Protein AF-A0A954MW13-F1 (afdb_monomer_lite)

Foldseek 3Di:
DPDDDDQAKAWPVVRAGQCDQDPLGGGGPVVRVCCVPPNADADKDKDKDPAAPDADPVRAGWIWIWIDGPVDITIITHDHPPAADPSDPVTGDPPPVPDDDDDPPPPPPPPPPPPPPPDPCPPPDDPPPPDDPDPPPPDPPDDDDD

Sequence (146 aa):
MEHFFPEYTQCLTHQLPEDQCSPAGMVCPLCKQRIYISPPEGRSFSCWESQPGAYTLNGDPCFVYTIVWEDFRIRSLHPAGVLIDPRSVNGAVIVDIDGLSAIEYPESIDTPPERMGEMPDEGFSLPEDFTPPDDDEFGLWREDAE

Structure (mmCIF, N/CA/C/O backbone):
data_AF-A0A954MW13-F1
#
_entry.id   AF-A0A954MW13-F1
#
loop_
_atom_site.group_PDB
_atom_site.id
_atom_site.type_symbol
_atom_site.label_atom_id
_atom_site.label_alt_id
_atom_site.label_comp_id
_atom_site.label_asym_id
_atom_site.label_entity_id
_atom_site.label_seq_id
_atom_site.pdbx_PDB_ins_code
_atom_site.Cartn_x
_atom_site.Cartn_y
_atom_site.Cartn_z
_atom_site.occupancy
_atom_site.B_iso_or_equiv
_atom_site.auth_seq_id
_atom_site.auth_comp_id
_atom_site.auth_asym_id
_atom_site.auth_atom_id
_atom_site.pdbx_PDB_model_num
ATOM 1 N N . MET A 1 1 ? 8.243 -20.989 -19.339 1.00 37.00 1 MET A N 1
ATOM 2 C CA . MET A 1 1 ? 7.283 -20.595 -18.291 1.00 37.00 1 MET A CA 1
ATOM 3 C C . MET A 1 1 ? 7.278 -19.085 -18.279 1.00 37.00 1 MET A C 1
ATOM 5 O O . MET A 1 1 ? 8.273 -18.496 -17.886 1.00 37.00 1 MET A O 1
ATOM 9 N N . GLU A 1 2 ? 6.233 -18.477 -18.826 1.00 40.47 2 GLU A N 1
ATOM 10 C CA . GLU A 1 2 ? 6.017 -17.034 -18.721 1.00 40.47 2 GLU A CA 1
ATOM 11 C C . GLU A 1 2 ? 5.507 -16.775 -17.3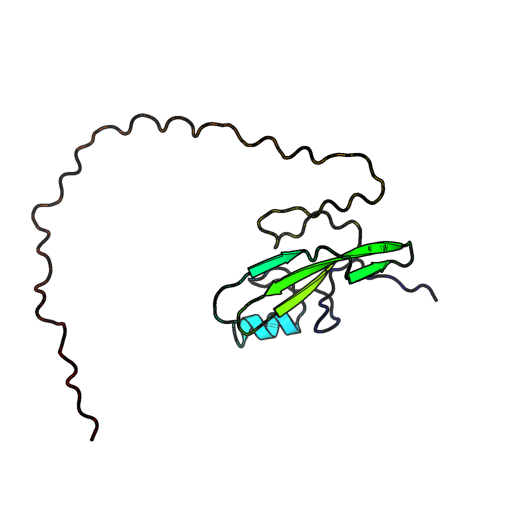02 1.00 40.47 2 GLU A C 1
ATOM 13 O O . GLU A 1 2 ? 4.402 -17.186 -16.951 1.00 40.47 2 GLU A O 1
ATOM 18 N N . HIS A 1 3 ? 6.345 -16.196 -16.442 1.00 45.50 3 HIS A N 1
ATOM 19 C CA . HIS A 1 3 ? 5.894 -15.744 -15.131 1.00 45.50 3 HIS A CA 1
ATOM 20 C C . HIS A 1 3 ? 5.308 -14.345 -15.313 1.00 45.50 3 HIS A C 1
ATOM 22 O O . HIS A 1 3 ? 6.038 -13.360 -15.388 1.00 45.50 3 HIS A O 1
ATOM 28 N N . PHE A 1 4 ? 3.985 -14.283 -15.447 1.00 50.91 4 PHE A N 1
ATOM 29 C CA . PHE A 1 4 ? 3.240 -13.029 -15.442 1.00 50.91 4 PHE A CA 1
ATOM 30 C C . PHE A 1 4 ? 3.420 -12.360 -14.078 1.00 50.91 4 PHE A C 1
ATOM 32 O O . PHE A 1 4 ? 3.026 -12.921 -13.052 1.00 50.91 4 PHE A O 1
ATOM 39 N N . PHE A 1 5 ? 4.034 -11.178 -14.058 1.00 55.06 5 PHE A N 1
ATOM 40 C CA . PHE A 1 5 ? 3.934 -10.310 -12.891 1.00 55.06 5 PHE A CA 1
ATOM 41 C C . PHE A 1 5 ? 2.500 -9.780 -12.798 1.00 55.06 5 PHE A C 1
ATOM 43 O O . PHE A 1 5 ? 1.885 -9.519 -13.834 1.00 55.06 5 PHE A O 1
ATOM 50 N N . PRO A 1 6 ? 1.943 -9.657 -11.586 1.00 57.56 6 PRO A N 1
ATOM 51 C CA . PRO A 1 6 ? 0.578 -9.192 -11.427 1.00 57.56 6 PRO A CA 1
ATOM 52 C C . PRO A 1 6 ? 0.459 -7.732 -11.883 1.00 57.56 6 PRO A C 1
ATOM 54 O O . PRO A 1 6 ? 1.168 -6.865 -11.386 1.00 57.56 6 PRO A O 1
ATOM 57 N N . GLU A 1 7 ? -0.474 -7.458 -12.799 1.00 71.06 7 GLU A N 1
ATOM 58 C CA . GLU A 1 7 ? -0.893 -6.095 -13.191 1.00 71.06 7 GLU A CA 1
ATOM 59 C C . GLU A 1 7 ? -1.695 -5.386 -12.083 1.00 71.06 7 GLU A C 1
ATOM 61 O O . GLU A 1 7 ? -2.107 -4.238 -12.221 1.00 71.06 7 GLU A O 1
ATOM 66 N N . TYR A 1 8 ? -1.944 -6.085 -10.978 1.00 78.44 8 TYR A N 1
ATOM 67 C CA . TYR A 1 8 ? -2.711 -5.617 -9.839 1.00 78.44 8 TYR A CA 1
ATOM 68 C C . TYR A 1 8 ? -1.812 -5.457 -8.612 1.00 78.44 8 TYR A C 1
ATOM 70 O O . TYR A 1 8 ? -0.852 -6.203 -8.410 1.00 78.44 8 TYR A O 1
ATOM 78 N N . THR A 1 9 ? -2.165 -4.512 -7.745 1.00 89.75 9 THR A N 1
ATOM 79 C CA . THR A 1 9 ? -1.517 -4.346 -6.443 1.00 89.75 9 THR A CA 1
ATOM 80 C C . THR A 1 9 ? -1.720 -5.603 -5.593 1.00 89.75 9 THR A C 1
ATOM 82 O O . THR A 1 9 ? -2.831 -6.129 -5.498 1.00 89.75 9 THR A O 1
ATOM 85 N N . GLN A 1 10 ? -0.655 -6.099 -4.964 1.00 92.50 10 GLN A N 1
ATOM 86 C CA . GLN A 1 10 ? -0.683 -7.340 -4.190 1.00 92.50 10 GLN A CA 1
ATOM 87 C C . GLN A 1 10 ? -0.429 -7.079 -2.706 1.00 92.50 10 GLN A C 1
ATOM 89 O O . GLN A 1 10 ? 0.529 -6.409 -2.330 1.00 92.50 10 GLN A O 1
ATOM 94 N N . CYS A 1 11 ? -1.243 -7.668 -1.834 1.00 95.00 11 CYS A N 1
ATOM 95 C CA . CYS A 1 11 ? -1.003 -7.610 -0.399 1.00 95.00 11 CYS A CA 1
ATOM 96 C C . CYS A 1 11 ? 0.166 -8.530 -0.036 1.00 95.00 11 CYS A C 1
ATOM 98 O O . CYS A 1 11 ? 0.063 -9.745 -0.185 1.00 95.00 11 CYS A O 1
ATOM 100 N N . LEU A 1 12 ? 1.254 -7.987 0.505 1.00 94.31 12 LEU A N 1
ATOM 101 C CA . LEU A 1 12 ? 2.442 -8.765 0.873 1.00 94.31 12 LEU A CA 1
ATOM 102 C C . LEU A 1 12 ? 2.231 -9.659 2.102 1.00 94.31 12 LEU A C 1
ATOM 104 O O . LEU A 1 12 ? 2.920 -10.665 2.252 1.00 94.31 12 LEU A O 1
ATOM 108 N N . THR A 1 13 ? 1.280 -9.318 2.974 1.00 95.12 13 THR A N 1
ATOM 109 C CA . THR A 1 13 ? 0.969 -10.129 4.161 1.00 95.12 13 THR A CA 1
ATOM 110 C C . THR A 1 13 ? 0.238 -11.414 3.781 1.00 95.12 13 THR A C 1
ATOM 112 O O . THR A 1 13 ? 0.576 -12.488 4.267 1.00 95.12 13 THR A O 1
ATOM 115 N N . HIS A 1 14 ? -0.758 -11.311 2.898 1.00 94.88 14 HIS A N 1
ATOM 116 C CA . HIS A 1 14 ? -1.639 -12.428 2.542 1.00 94.88 14 HIS A CA 1
ATOM 117 C C . HIS A 1 14 ? -1.350 -13.027 1.163 1.00 94.88 14 HIS A C 1
ATOM 119 O O . HIS A 1 14 ? -1.904 -14.069 0.831 1.00 94.88 14 HIS A O 1
ATOM 125 N N . GLN A 1 15 ? -0.505 -12.376 0.360 1.00 93.62 15 GLN A N 1
ATOM 126 C CA . GLN A 1 15 ? -0.169 -12.752 -1.017 1.00 93.62 15 GLN A CA 1
ATOM 127 C C . GLN A 1 15 ? -1.385 -12.795 -1.961 1.00 93.62 15 GLN A C 1
ATOM 129 O O . GLN A 1 15 ? -1.393 -13.527 -2.948 1.00 93.62 15 GLN A O 1
ATOM 134 N N . LEU A 1 16 ? -2.401 -11.973 -1.683 1.00 94.44 16 LEU A N 1
ATOM 135 C CA . LEU A 1 16 ? -3.658 -11.887 -2.436 1.00 94.44 16 LEU A CA 1
ATOM 136 C C . LEU A 1 16 ? -3.786 -10.546 -3.182 1.00 94.44 16 LEU A C 1
ATOM 138 O O . LEU A 1 16 ? -3.219 -9.553 -2.715 1.00 94.44 16 LEU A O 1
ATOM 142 N N . PRO A 1 17 ? -4.541 -10.494 -4.299 1.00 92.94 17 PRO A N 1
ATOM 143 C CA . PRO A 1 17 ? -4.841 -9.245 -5.002 1.00 92.94 17 PRO A CA 1
ATOM 144 C C . PRO A 1 17 ? -5.557 -8.241 -4.093 1.00 92.94 17 PRO A C 1
ATOM 146 O O . PRO A 1 17 ? -6.415 -8.617 -3.292 1.00 92.94 17 PRO A O 1
ATOM 149 N N . GLU A 1 18 ? -5.213 -6.961 -4.226 1.00 93.62 18 GLU A N 1
ATOM 150 C CA . GLU A 1 18 ? -5.904 -5.844 -3.581 1.00 93.62 18 GLU A CA 1
ATOM 151 C C . GLU A 1 18 ? -7.005 -5.282 -4.485 1.00 93.62 18 GLU A C 1
ATOM 153 O O . GLU A 1 18 ? -6.92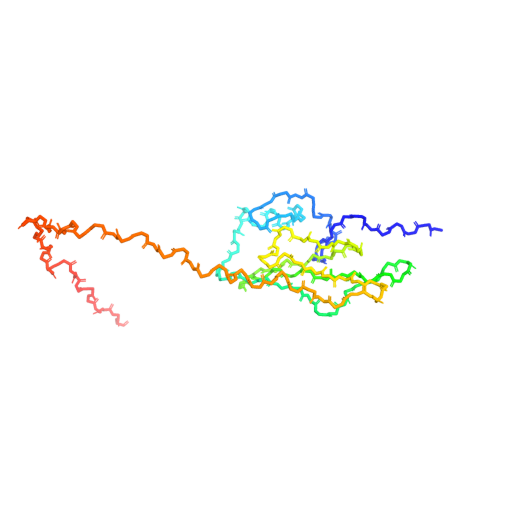2 -4.168 -4.990 1.00 93.62 18 GLU A O 1
ATOM 158 N N . ASP A 1 19 ? -8.048 -6.076 -4.704 1.00 91.94 19 ASP A N 1
ATOM 159 C CA . ASP A 1 19 ? -9.179 -5.744 -5.577 1.00 91.94 19 ASP A CA 1
ATOM 160 C C . ASP A 1 19 ? -10.457 -5.366 -4.804 1.00 91.94 19 ASP A C 1
ATOM 162 O O . ASP A 1 19 ? -11.483 -5.033 -5.401 1.00 91.94 19 ASP A O 1
ATOM 166 N N . GLN A 1 20 ? -10.415 -5.385 -3.468 1.00 93.19 20 GLN A N 1
ATOM 167 C CA . GLN A 1 20 ? -11.576 -5.103 -2.633 1.00 93.19 20 GLN A CA 1
ATOM 168 C C . GLN A 1 20 ? -11.556 -3.671 -2.106 1.00 93.19 20 GLN A C 1
ATOM 170 O O . GLN A 1 20 ? -10.659 -3.281 -1.363 1.00 93.19 20 GLN A O 1
ATOM 175 N N . CYS A 1 21 ? -12.615 -2.916 -2.393 1.00 91.81 21 CYS A N 1
ATOM 176 C CA . CYS A 1 21 ? -12.812 -1.593 -1.806 1.00 91.81 21 CYS A CA 1
ATOM 177 C C . CYS A 1 21 ? -13.112 -1.689 -0.296 1.00 91.81 21 CYS A C 1
ATOM 179 O O . CYS A 1 21 ? -13.924 -2.525 0.137 1.00 91.81 21 CYS A O 1
ATOM 181 N N . SER A 1 22 ? -12.450 -0.836 0.490 1.00 91.06 22 SER A N 1
ATOM 182 C CA . SER A 1 22 ? -12.581 -0.683 1.943 1.00 91.06 22 SER A CA 1
ATOM 183 C C . SER A 1 22 ? -12.378 0.788 2.362 1.00 91.06 22 SER A C 1
ATOM 185 O O . SER A 1 22 ? -11.911 1.587 1.548 1.00 91.06 22 SER A O 1
ATOM 187 N N . PRO A 1 23 ? -12.651 1.165 3.629 1.00 87.88 23 PRO A N 1
ATOM 188 C CA . PRO A 1 23 ? -12.360 2.512 4.136 1.00 87.88 23 PRO A CA 1
ATOM 189 C C . PRO A 1 23 ? -10.874 2.901 4.077 1.00 87.88 23 PRO A C 1
ATOM 191 O O . PRO A 1 23 ? -10.556 4.081 4.021 1.00 87.88 23 PRO A O 1
ATOM 194 N N . ALA A 1 24 ? -9.967 1.918 4.054 1.00 86.94 24 ALA A N 1
ATOM 195 C CA . ALA A 1 24 ? -8.528 2.126 3.878 1.00 86.94 24 ALA A CA 1
ATOM 196 C C . ALA A 1 24 ? -8.095 2.128 2.393 1.00 86.94 24 ALA A C 1
ATOM 198 O O . ALA A 1 24 ? -6.905 2.057 2.091 1.00 86.94 24 ALA A O 1
ATOM 199 N N . GLY A 1 25 ? -9.053 2.163 1.460 1.00 88.88 25 GLY A N 1
ATOM 200 C CA . GLY A 1 25 ? -8.845 2.033 0.019 1.00 88.88 25 GLY A CA 1
ATOM 201 C C . GLY A 1 25 ? -8.921 0.588 -0.476 1.00 88.88 25 GLY A C 1
ATOM 202 O O . GLY A 1 25 ? -9.585 -0.259 0.129 1.00 88.88 25 GLY A O 1
ATOM 203 N N . MET A 1 26 ? -8.262 0.313 -1.602 1.00 90.94 26 MET A N 1
ATOM 204 C CA . MET A 1 26 ? -8.200 -1.027 -2.193 1.00 90.94 26 MET A CA 1
ATOM 205 C C . MET A 1 26 ? -7.311 -1.931 -1.341 1.00 90.94 26 MET A C 1
ATOM 207 O O . MET A 1 26 ? -6.192 -1.556 -1.010 1.00 90.94 26 MET A O 1
ATOM 211 N N . VAL A 1 27 ? -7.813 -3.093 -0.932 1.00 94.62 27 VAL A N 1
ATOM 212 C CA . VAL A 1 27 ? -7.102 -4.051 -0.072 1.00 94.62 27 VAL A CA 1
ATOM 213 C C . VAL A 1 27 ? -7.475 -5.480 -0.460 1.00 94.62 27 VAL A C 1
ATOM 215 O O . VAL A 1 27 ? -8.444 -5.713 -1.180 1.00 94.62 27 VAL A O 1
ATOM 218 N N . CYS A 1 28 ? -6.723 -6.467 0.026 1.00 96.12 28 CYS A N 1
ATOM 219 C CA . CYS A 1 28 ? -7.087 -7.868 -0.180 1.00 96.12 28 CYS A CA 1
ATOM 220 C C . CYS A 1 28 ? -8.303 -8.276 0.681 1.00 96.12 28 CYS A C 1
ATOM 222 O O . CYS A 1 28 ? -8.562 -7.645 1.715 1.00 96.12 28 CYS A O 1
ATOM 224 N N . PRO A 1 29 ? -9.040 -9.348 0.326 1.00 96.69 29 PRO A N 1
ATOM 225 C CA . PRO A 1 29 ? -10.249 -9.754 1.048 1.00 96.69 29 PRO A CA 1
ATOM 226 C C . PRO A 1 29 ? -10.014 -10.054 2.535 1.00 96.69 29 PRO A C 1
ATOM 228 O O . PRO A 1 29 ? -10.877 -9.745 3.353 1.00 96.69 29 PRO A O 1
ATOM 231 N N . LEU A 1 30 ? -8.841 -10.578 2.909 1.00 96.75 30 LEU A N 1
ATOM 232 C CA . LEU A 1 30 ? -8.503 -10.851 4.312 1.00 96.75 30 LEU A CA 1
ATOM 233 C C . LEU A 1 30 ? -8.237 -9.565 5.107 1.00 96.75 30 LEU A C 1
ATOM 235 O O . LEU A 1 30 ? -8.733 -9.415 6.223 1.00 96.75 30 LEU A O 1
ATOM 239 N N . CYS A 1 31 ? -7.527 -8.596 4.518 1.00 95.69 31 CYS A N 1
ATOM 240 C CA . CYS A 1 31 ? -7.348 -7.278 5.133 1.00 95.69 31 CYS A CA 1
ATOM 241 C C . CYS A 1 31 ? -8.686 -6.550 5.279 1.00 95.69 31 CYS A C 1
ATOM 243 O O . CYS A 1 31 ? -8.963 -6.001 6.342 1.00 95.69 31 CYS A O 1
ATOM 245 N N . LYS A 1 32 ? -9.543 -6.594 4.249 1.00 95.88 32 LYS A N 1
ATOM 246 C CA . LYS A 1 32 ? -10.903 -6.048 4.321 1.00 95.88 32 LYS A CA 1
ATOM 247 C C . LYS A 1 32 ? -11.682 -6.693 5.457 1.00 95.88 32 LYS A C 1
ATOM 249 O O . LYS A 1 32 ? -12.239 -5.989 6.289 1.00 95.88 32 LYS A O 1
ATOM 254 N N . GLN A 1 33 ? -11.697 -8.022 5.521 1.00 96.38 33 GLN A N 1
ATOM 255 C CA . GLN A 1 33 ? -12.393 -8.740 6.578 1.00 96.38 33 GLN A CA 1
ATOM 256 C C . GLN A 1 33 ? -11.919 -8.296 7.967 1.00 96.38 33 GLN A C 1
ATOM 258 O O . GLN A 1 33 ? -12.762 -8.014 8.815 1.00 96.38 33 GLN A O 1
ATOM 263 N N . ARG A 1 34 ? -10.600 -8.166 8.186 1.00 94.50 34 ARG A N 1
ATOM 264 C CA . ARG A 1 34 ? -10.056 -7.633 9.445 1.00 94.50 34 ARG A CA 1
ATOM 265 C C . ARG A 1 34 ? -10.609 -6.240 9.721 1.00 94.50 34 ARG A C 1
ATOM 267 O O . ARG A 1 34 ? -11.258 -6.088 10.742 1.00 94.50 34 ARG A O 1
ATOM 274 N N . ILE A 1 35 ? -10.458 -5.290 8.795 1.00 93.94 35 ILE A N 1
ATOM 275 C CA . ILE A 1 35 ? -10.924 -3.899 8.952 1.00 93.94 35 ILE A CA 1
ATOM 276 C C . ILE A 1 35 ? -12.405 -3.815 9.360 1.00 93.94 35 ILE A C 1
ATOM 278 O O . ILE A 1 35 ? -12.765 -2.950 10.150 1.00 93.94 35 ILE A O 1
ATOM 282 N N . TYR A 1 36 ? -13.266 -4.694 8.840 1.00 94.25 36 TYR A N 1
ATOM 283 C CA . TYR A 1 36 ? -14.701 -4.663 9.142 1.00 94.25 36 TYR A CA 1
ATOM 284 C C . TYR A 1 36 ? -15.094 -5.416 10.420 1.00 94.25 36 TYR A C 1
ATOM 286 O O . TYR A 1 36 ? -16.006 -4.980 11.115 1.00 94.25 36 TYR A O 1
ATOM 294 N N . ILE A 1 37 ? -14.463 -6.556 10.715 1.00 95.75 37 ILE A N 1
ATOM 295 C CA . ILE A 1 37 ? -14.832 -7.392 11.874 1.00 95.75 37 ILE A CA 1
ATOM 296 C C . ILE A 1 37 ? -14.178 -6.879 13.157 1.00 95.75 37 ILE A C 1
ATOM 298 O O . ILE A 1 37 ? -14.778 -6.913 14.227 1.00 95.75 37 ILE A O 1
ATOM 302 N N . SER A 1 38 ? -12.938 -6.425 13.051 1.00 93.75 38 SER A N 1
ATOM 303 C CA . SER A 1 38 ? -12.156 -5.878 14.148 1.00 93.75 38 SER A CA 1
ATOM 304 C C . SER A 1 38 ? -11.406 -4.689 13.559 1.00 93.75 38 SER A C 1
ATOM 306 O O . SER A 1 38 ? -10.342 -4.869 12.973 1.00 93.75 38 SER A O 1
ATOM 308 N N . PRO A 1 39 ? -11.989 -3.483 13.588 1.00 91.56 39 PRO A N 1
ATOM 309 C CA . PRO A 1 39 ? -11.318 -2.301 13.070 1.00 91.56 39 PRO A CA 1
ATOM 310 C C . PRO A 1 39 ? -9.986 -2.085 13.799 1.00 91.56 39 PRO A C 1
ATOM 312 O O . PRO A 1 39 ? -9.922 -2.327 15.004 1.00 91.56 39 PRO A O 1
ATOM 315 N N . PRO A 1 40 ? -8.916 -1.694 13.091 1.00 92.06 40 PRO A N 1
ATOM 316 C CA . PRO A 1 40 ? -7.647 -1.383 13.731 1.00 92.06 40 PRO A CA 1
ATOM 317 C C . PRO A 1 40 ? -7.780 -0.155 14.639 1.00 92.06 40 PRO A C 1
ATOM 319 O O . PRO A 1 40 ? -8.539 0.770 14.338 1.00 92.06 40 PRO A O 1
ATOM 322 N N . GLU A 1 41 ? -7.040 -0.159 15.742 1.00 92.44 41 GLU A N 1
ATOM 323 C CA . GLU A 1 41 ? -7.102 0.878 16.772 1.00 92.44 41 GLU A CA 1
ATOM 324 C C . GLU A 1 41 ? -5.933 1.868 16.651 1.00 92.44 41 GLU A C 1
ATOM 326 O O . GLU A 1 41 ? -4.892 1.599 16.042 1.00 92.44 41 GLU A O 1
ATOM 331 N N . GLY A 1 42 ? -6.114 3.051 17.239 1.00 90.94 42 GLY A N 1
ATOM 332 C CA . GLY A 1 42 ? -5.073 4.072 17.313 1.00 90.94 42 GLY A CA 1
ATOM 333 C C . GLY A 1 42 ? -4.896 4.896 16.036 1.00 90.94 42 GLY A C 1
ATOM 334 O O . GLY A 1 42 ? -5.760 4.961 15.156 1.00 90.94 42 GLY A O 1
ATOM 335 N N . ARG A 1 43 ? -3.767 5.608 15.960 1.00 90.75 43 ARG A N 1
ATOM 336 C CA . ARG A 1 43 ? -3.466 6.492 14.825 1.00 90.75 43 ARG A CA 1
ATOM 337 C C . ARG A 1 43 ? -2.962 5.692 13.629 1.00 90.75 43 ARG A C 1
ATOM 339 O O . ARG A 1 43 ? -2.057 4.874 13.754 1.00 90.75 43 ARG A O 1
ATOM 346 N N . SER A 1 44 ? -3.495 6.003 12.451 1.00 90.31 44 SER A N 1
ATOM 347 C CA . SER A 1 44 ? -3.000 5.461 11.188 1.00 90.31 44 SER A CA 1
ATOM 348 C C . SER A 1 44 ? -1.874 6.322 10.616 1.00 90.31 44 SER A C 1
ATOM 350 O O . SER A 1 44 ? -2.004 7.545 10.535 1.00 90.31 44 SER A O 1
ATOM 352 N N . PHE A 1 45 ? -0.819 5.684 10.127 1.00 90.88 45 PHE A N 1
ATOM 353 C CA . PHE A 1 45 ? 0.250 6.294 9.344 1.00 90.88 45 PHE A CA 1
ATOM 354 C C . PHE A 1 45 ? 0.392 5.561 8.010 1.00 90.88 45 PHE A C 1
ATOM 356 O O . PHE A 1 45 ? 0.216 4.347 7.947 1.00 90.88 45 PHE A O 1
ATOM 363 N N . SER A 1 46 ? 0.729 6.279 6.938 1.00 90.31 46 SER A N 1
ATOM 364 C CA . SER A 1 46 ? 1.005 5.651 5.648 1.00 90.31 46 SER A CA 1
ATOM 365 C C . SER A 1 46 ? 2.246 6.231 4.985 1.00 90.31 46 SER A C 1
ATOM 367 O O . SER A 1 46 ? 2.521 7.425 5.097 1.00 90.31 46 SER A O 1
ATOM 369 N N . CYS A 1 47 ? 3.009 5.378 4.308 1.00 90.25 47 CYS A N 1
ATOM 370 C CA . CYS A 1 47 ? 4.215 5.777 3.598 1.00 90.25 47 CYS A CA 1
ATOM 371 C C . CYS A 1 47 ? 4.540 4.837 2.439 1.00 90.25 47 CYS A C 1
ATOM 373 O O . CYS A 1 47 ? 4.145 3.670 2.416 1.00 90.25 47 CYS A O 1
ATOM 375 N N . TRP A 1 48 ? 5.317 5.355 1.495 1.00 89.12 48 TRP A N 1
ATOM 376 C CA . TRP A 1 48 ? 6.011 4.550 0.500 1.00 89.12 48 TRP A CA 1
ATOM 377 C C . TRP A 1 48 ? 7.384 4.151 1.030 1.00 89.12 48 TRP A C 1
ATOM 379 O O . TRP A 1 48 ? 8.100 4.977 1.601 1.00 89.12 48 TRP A O 1
ATOM 389 N N . GLU A 1 49 ? 7.750 2.883 0.865 1.00 88.81 49 GLU A N 1
ATOM 390 C CA . GLU A 1 49 ? 9.100 2.419 1.169 1.00 88.81 49 GLU A CA 1
ATOM 391 C C . GLU A 1 49 ? 10.078 3.001 0.135 1.00 88.81 49 GLU A C 1
ATOM 393 O O . GLU A 1 49 ? 9.801 3.024 -1.063 1.00 88.81 49 GLU A O 1
ATOM 398 N N . SER A 1 50 ? 11.228 3.499 0.600 1.00 81.12 50 SER A N 1
ATOM 399 C CA . SER A 1 50 ? 12.223 4.170 -0.252 1.00 81.12 50 SER A CA 1
ATOM 400 C C . SER A 1 50 ? 12.992 3.217 -1.168 1.00 81.12 50 SER A C 1
ATOM 402 O O . SER A 1 50 ? 13.644 3.662 -2.110 1.00 81.12 50 SER A O 1
ATOM 404 N N . GLN A 1 51 ? 12.942 1.917 -0.879 1.00 86.12 51 GLN A N 1
ATOM 405 C CA . GLN A 1 51 ? 13.570 0.871 -1.675 1.00 86.12 51 GLN A CA 1
ATOM 406 C C . GLN A 1 51 ? 12.496 0.006 -2.341 1.00 86.12 51 GLN A C 1
ATOM 408 O O . GLN A 1 51 ? 11.448 -0.242 -1.735 1.00 86.12 51 GLN A O 1
ATOM 413 N N . PRO A 1 52 ? 12.751 -0.485 -3.564 1.00 87.00 52 PRO A N 1
ATOM 414 C CA . PRO A 1 52 ? 11.850 -1.420 -4.213 1.00 87.00 52 PRO A CA 1
ATOM 415 C C . PRO A 1 52 ? 11.788 -2.725 -3.415 1.00 87.00 52 PRO A C 1
ATOM 417 O O . PRO A 1 52 ? 12.810 -3.268 -2.993 1.00 87.00 52 PRO A O 1
ATOM 420 N N . GLY A 1 53 ? 10.574 -3.233 -3.211 1.00 85.88 53 GLY A N 1
ATOM 421 C CA . GLY A 1 53 ? 10.356 -4.507 -2.523 1.00 85.88 53 GLY A CA 1
ATOM 422 C C . GLY A 1 53 ? 10.525 -5.715 -3.440 1.00 85.88 53 GLY A C 1
ATOM 423 O O . GLY A 1 53 ? 10.761 -6.822 -2.960 1.00 85.88 53 GLY A O 1
ATOM 424 N N . ALA A 1 54 ? 10.392 -5.508 -4.751 1.00 89.25 54 ALA A N 1
ATOM 425 C CA . ALA A 1 54 ? 10.580 -6.516 -5.785 1.00 89.25 54 ALA A CA 1
ATOM 426 C C . ALA A 1 54 ? 10.930 -5.848 -7.123 1.00 89.25 54 ALA A C 1
ATOM 428 O O . ALA A 1 54 ? 10.870 -4.626 -7.249 1.00 89.25 54 ALA A O 1
ATOM 429 N N . TYR A 1 55 ? 11.260 -6.663 -8.121 1.00 87.00 55 TYR A N 1
ATOM 430 C CA . TYR A 1 55 ? 11.458 -6.234 -9.503 1.00 87.00 55 TYR A CA 1
ATOM 431 C C . TYR A 1 55 ? 10.663 -7.145 -10.434 1.00 87.00 55 TYR A C 1
ATOM 433 O O . TYR A 1 55 ? 10.549 -8.340 -10.154 1.00 87.00 55 TYR A O 1
ATOM 441 N N . THR A 1 56 ? 10.133 -6.599 -11.528 1.00 83.75 56 THR A N 1
ATOM 442 C CA . THR A 1 56 ? 9.516 -7.380 -12.607 1.00 83.75 56 THR A CA 1
ATOM 443 C C . THR A 1 56 ? 10.571 -8.230 -13.327 1.00 83.75 56 THR A C 1
ATOM 445 O O . THR A 1 56 ? 11.776 -8.024 -13.170 1.00 83.75 56 THR A O 1
ATOM 448 N N . LEU A 1 57 ? 10.146 -9.177 -14.175 1.00 83.31 57 LEU A N 1
ATOM 449 C CA . LEU A 1 57 ? 11.080 -9.934 -15.028 1.00 83.31 57 LEU A CA 1
ATOM 450 C C . LEU A 1 57 ? 11.877 -9.041 -15.986 1.00 83.31 57 LEU A C 1
ATOM 452 O O . LEU A 1 57 ? 12.991 -9.397 -16.363 1.00 83.31 57 LEU A O 1
ATOM 456 N N . ASN A 1 58 ? 11.305 -7.901 -16.372 1.00 83.69 58 ASN A N 1
ATOM 457 C CA . ASN A 1 58 ? 11.954 -6.926 -17.242 1.00 83.69 58 ASN A CA 1
ATOM 458 C C . ASN A 1 58 ? 12.960 -6.049 -16.476 1.00 83.69 58 ASN A C 1
ATOM 460 O O . ASN A 1 58 ? 13.686 -5.278 -17.094 1.00 83.69 58 ASN A O 1
ATOM 464 N N . GLY A 1 59 ? 13.045 -6.201 -15.148 1.00 83.56 59 GLY A N 1
ATOM 465 C CA . GLY A 1 59 ? 13.928 -5.422 -14.285 1.00 83.56 59 GLY A CA 1
ATOM 466 C C . GLY A 1 59 ? 13.302 -4.135 -13.755 1.00 83.56 59 GLY A C 1
ATOM 467 O O . GLY A 1 59 ? 14.004 -3.343 -13.129 1.00 83.56 59 GLY A O 1
ATOM 468 N N . ASP A 1 60 ? 12.000 -3.928 -13.953 1.00 85.38 60 ASP A N 1
ATOM 469 C CA . ASP A 1 60 ? 11.326 -2.719 -13.489 1.00 85.38 60 ASP A CA 1
ATOM 470 C C . ASP A 1 60 ? 11.078 -2.787 -11.975 1.00 85.38 60 ASP A C 1
ATOM 472 O O . ASP A 1 60 ? 10.636 -3.825 -11.471 1.00 85.38 60 ASP A O 1
ATOM 476 N N . PRO A 1 61 ? 11.337 -1.713 -11.216 1.00 86.44 61 PRO A N 1
ATOM 477 C CA . PRO A 1 61 ? 11.157 -1.707 -9.769 1.00 86.44 61 PRO A CA 1
ATOM 478 C C . PRO A 1 61 ? 9.675 -1.691 -9.357 1.00 86.44 61 PRO A C 1
ATOM 480 O O . PRO A 1 61 ? 8.887 -0.868 -9.822 1.00 86.44 61 PRO A O 1
ATOM 483 N N . CYS A 1 62 ? 9.318 -2.554 -8.405 1.00 88.88 62 CYS A N 1
ATOM 484 C CA . CYS A 1 62 ? 8.010 -2.592 -7.750 1.00 88.88 62 CYS A CA 1
ATOM 485 C C . CYS A 1 62 ? 8.123 -2.029 -6.327 1.00 88.88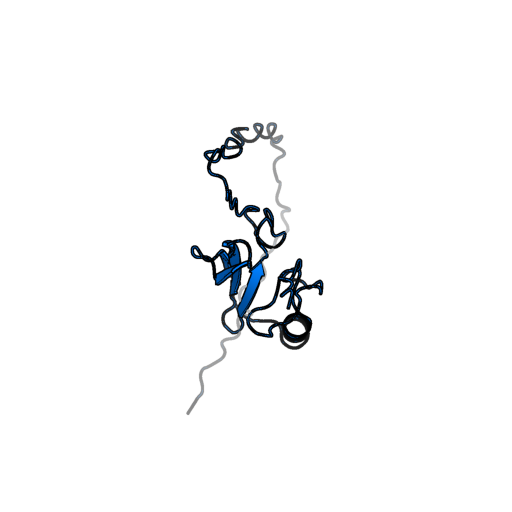 62 CYS A C 1
ATOM 487 O O . CYS A 1 62 ? 8.893 -2.534 -5.499 1.00 88.88 62 CYS A O 1
ATOM 489 N N . PHE A 1 63 ? 7.337 -0.999 -6.021 1.00 89.81 63 PHE A N 1
ATOM 490 C CA . PHE A 1 63 ? 7.408 -0.290 -4.742 1.00 89.81 63 PHE A CA 1
ATOM 491 C C . PHE A 1 63 ? 6.387 -0.809 -3.742 1.00 89.81 63 PHE A C 1
ATOM 493 O O . PHE A 1 63 ? 5.321 -1.306 -4.102 1.00 89.81 63 PHE A O 1
ATOM 500 N N . VAL A 1 64 ? 6.725 -0.681 -2.460 1.00 91.94 64 VAL A N 1
ATOM 501 C CA . VAL A 1 64 ? 5.845 -1.094 -1.369 1.00 91.94 64 VAL A CA 1
ATOM 502 C C . VAL A 1 64 ? 5.215 0.136 -0.744 1.00 91.94 64 VAL A C 1
ATOM 504 O O . VAL A 1 64 ? 5.909 1.003 -0.218 1.00 91.94 64 VAL A O 1
ATOM 507 N N . TYR A 1 65 ? 3.891 0.183 -0.758 1.00 91.38 65 TYR A N 1
ATOM 508 C CA . TYR A 1 65 ? 3.118 1.121 0.037 1.00 91.38 65 TYR A CA 1
ATOM 509 C C . TYR A 1 65 ? 2.716 0.448 1.347 1.00 91.38 65 TYR A C 1
ATOM 511 O O . TYR A 1 65 ? 2.245 -0.689 1.356 1.00 91.38 65 TYR A O 1
ATOM 519 N N . THR A 1 66 ? 2.932 1.122 2.471 1.00 92.75 66 THR A N 1
ATOM 520 C CA . THR A 1 66 ? 2.591 0.600 3.791 1.00 92.75 66 THR A CA 1
ATOM 521 C C . THR A 1 66 ? 1.586 1.519 4.474 1.00 92.75 66 THR A C 1
ATOM 523 O O . THR A 1 66 ? 1.820 2.720 4.580 1.00 92.75 66 THR A O 1
ATOM 526 N N . ILE A 1 67 ? 0.522 0.930 5.024 1.00 92.88 67 ILE A N 1
ATOM 527 C CA . ILE A 1 67 ? -0.364 1.566 6.004 1.00 92.88 67 ILE A CA 1
ATOM 528 C C . ILE A 1 67 ? -0.180 0.846 7.345 1.00 92.88 67 ILE A C 1
ATOM 530 O O . ILE A 1 67 ? -0.264 -0.382 7.415 1.00 92.88 67 ILE A O 1
ATOM 534 N N . VAL A 1 68 ? 0.106 1.603 8.400 1.00 94.38 68 VAL A N 1
ATOM 535 C CA . VAL A 1 68 ? 0.378 1.113 9.755 1.00 94.38 68 VAL A CA 1
ATOM 536 C C . VAL A 1 68 ? -0.606 1.744 10.732 1.00 94.38 68 VAL A C 1
ATOM 538 O O . VAL A 1 68 ? -0.757 2.961 10.759 1.00 94.38 68 VAL A O 1
ATOM 541 N N . TRP A 1 69 ? -1.224 0.907 11.551 1.00 94.38 69 TRP A N 1
ATOM 542 C CA . TRP A 1 69 ? -1.908 1.242 12.798 1.00 94.38 69 TRP A CA 1
ATOM 543 C C . TRP A 1 69 ? -1.117 0.653 13.972 1.00 94.38 69 TRP A C 1
ATOM 545 O O . TRP A 1 69 ? -0.119 -0.041 13.766 1.00 94.38 69 TRP A O 1
ATOM 555 N N . GLU A 1 70 ? -1.557 0.898 15.203 1.00 92.50 70 GLU A N 1
ATOM 556 C CA . GLU A 1 70 ? -0.875 0.383 16.397 1.00 92.50 70 GLU A CA 1
ATOM 557 C C . GLU A 1 70 ? -0.898 -1.153 16.469 1.00 92.50 70 GLU A C 1
ATOM 559 O O . GLU A 1 70 ? 0.096 -1.770 16.850 1.00 92.50 70 GLU A O 1
ATOM 564 N N . ASP A 1 71 ? -1.998 -1.779 16.042 1.00 92.94 71 ASP A N 1
ATOM 565 C CA . ASP A 1 71 ? -2.227 -3.227 16.126 1.00 92.94 71 ASP A CA 1
ATOM 566 C C . ASP A 1 71 ? -2.256 -3.942 14.761 1.00 92.94 71 ASP A C 1
ATOM 568 O O . ASP A 1 71 ? -2.334 -5.173 14.697 1.00 92.94 71 ASP A O 1
ATOM 572 N N . PHE A 1 72 ? -2.205 -3.196 13.654 1.00 94.31 72 PHE A N 1
ATOM 573 C CA . PHE A 1 72 ? -2.403 -3.746 12.315 1.00 94.31 72 PHE A CA 1
ATOM 574 C C . PHE A 1 72 ? -1.546 -3.055 11.255 1.00 94.31 72 PHE A C 1
ATOM 576 O O . PHE A 1 72 ? -1.318 -1.851 11.289 1.00 94.31 72 PHE A O 1
ATOM 583 N N . ARG A 1 73 ? -1.084 -3.819 10.261 1.00 95.06 73 ARG A N 1
ATOM 584 C CA . ARG A 1 73 ? -0.276 -3.301 9.153 1.00 95.06 73 ARG A CA 1
ATOM 585 C C . ARG A 1 73 ? -0.690 -3.937 7.837 1.00 95.06 73 ARG A C 1
ATOM 587 O O . ARG A 1 73 ? -0.737 -5.161 7.714 1.00 95.06 73 ARG A O 1
ATOM 594 N N . ILE A 1 74 ? -0.883 -3.096 6.829 1.00 95.25 74 ILE A N 1
ATOM 595 C CA . ILE A 1 74 ? -1.075 -3.499 5.438 1.00 95.25 74 ILE A CA 1
ATOM 596 C C . ILE A 1 74 ? 0.168 -3.084 4.659 1.00 95.25 74 ILE A C 1
ATOM 598 O O . ILE A 1 74 ? 0.610 -1.941 4.740 1.00 95.25 74 ILE A O 1
ATOM 602 N N . ARG A 1 75 ? 0.743 -4.031 3.919 1.00 95.00 75 ARG A N 1
ATOM 603 C CA . ARG A 1 75 ? 1.817 -3.778 2.958 1.00 95.00 75 ARG A CA 1
ATOM 604 C C . ARG A 1 75 ? 1.333 -4.185 1.580 1.00 95.00 75 ARG A C 1
ATOM 606 O O . ARG A 1 75 ? 0.957 -5.343 1.393 1.00 95.00 75 ARG A O 1
ATOM 613 N N . SER A 1 76 ? 1.396 -3.256 0.648 1.00 93.19 76 SER A N 1
ATOM 614 C CA . SER A 1 76 ? 0.880 -3.388 -0.704 1.00 93.19 76 SER A CA 1
ATOM 615 C C . SER A 1 76 ? 2.035 -3.243 -1.682 1.00 93.19 76 SER A C 1
ATOM 617 O O . SER A 1 76 ? 2.693 -2.207 -1.712 1.00 93.19 76 SER A O 1
ATOM 619 N N . LEU A 1 77 ? 2.308 -4.286 -2.457 1.00 92.38 77 LEU A N 1
ATOM 620 C CA . LEU A 1 77 ? 3.272 -4.251 -3.546 1.00 92.38 77 LEU A CA 1
ATOM 621 C C . LEU A 1 77 ? 2.580 -3.717 -4.792 1.00 92.38 77 LEU A C 1
ATOM 623 O O . LEU A 1 77 ? 1.622 -4.320 -5.279 1.00 92.38 77 LEU A O 1
ATOM 627 N N . HIS A 1 78 ? 3.074 -2.599 -5.300 1.00 90.62 78 HIS A N 1
ATOM 628 C CA . HIS A 1 78 ? 2.581 -1.990 -6.524 1.00 90.62 78 HIS A CA 1
ATOM 629 C C . HIS A 1 78 ? 3.412 -2.429 -7.722 1.00 90.62 78 HIS A C 1
ATOM 631 O O . HIS A 1 78 ? 4.644 -2.448 -7.619 1.00 90.62 78 HIS A O 1
ATOM 637 N N . PRO A 1 79 ? 2.764 -2.775 -8.847 1.00 85.69 79 PRO A N 1
ATOM 638 C CA . PRO A 1 79 ? 3.484 -3.057 -10.074 1.00 85.69 79 PRO A CA 1
ATOM 639 C C . PRO A 1 79 ? 4.203 -1.805 -10.585 1.00 85.69 79 PRO A C 1
ATOM 641 O O . PRO A 1 79 ? 3.830 -0.669 -10.275 1.00 85.69 79 PRO A O 1
ATOM 644 N N . ALA A 1 80 ? 5.250 -2.027 -11.375 1.00 81.75 80 ALA A N 1
ATOM 645 C CA . ALA A 1 80 ? 5.973 -0.949 -12.030 1.00 81.75 80 ALA A CA 1
ATOM 646 C C . ALA A 1 80 ? 5.037 -0.113 -12.923 1.00 81.75 80 ALA A C 1
AT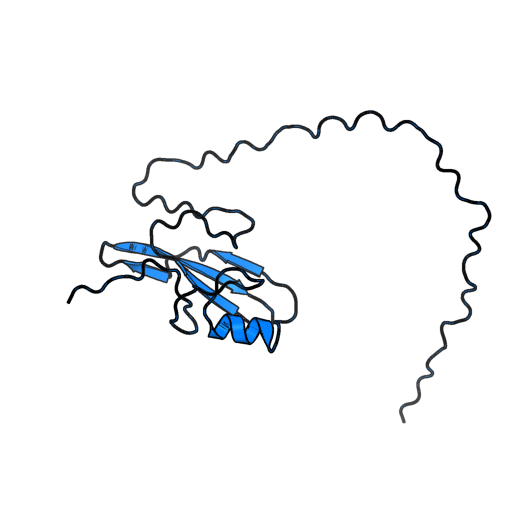OM 648 O O . ALA A 1 80 ? 4.125 -0.645 -13.556 1.00 81.75 80 ALA A O 1
ATOM 649 N N . GLY A 1 81 ? 5.259 1.204 -12.964 1.00 73.44 81 GLY A N 1
ATOM 650 C CA . GLY A 1 81 ? 4.457 2.141 -13.761 1.00 73.44 81 GLY A CA 1
ATOM 651 C C . GLY A 1 81 ? 3.173 2.649 -13.091 1.00 73.44 81 GLY A C 1
ATOM 652 O O . GLY A 1 81 ? 2.492 3.502 -13.660 1.00 73.44 81 GLY A O 1
ATOM 653 N N . VAL A 1 82 ? 2.838 2.193 -11.877 1.00 72.38 82 VAL A N 1
ATOM 654 C CA . VAL A 1 82 ? 1.746 2.792 -11.091 1.00 72.38 82 VAL A CA 1
ATOM 655 C C . VAL A 1 82 ? 2.212 4.129 -10.514 1.00 72.38 82 VAL A C 1
ATOM 657 O O . VAL A 1 82 ? 2.938 4.179 -9.526 1.00 72.38 82 VAL A O 1
ATOM 660 N N . LEU A 1 83 ? 1.784 5.218 -11.155 1.00 60.78 83 LEU A N 1
ATOM 661 C CA . LEU A 1 83 ? 2.183 6.594 -10.824 1.00 60.78 83 LEU A CA 1
ATOM 662 C C . LEU A 1 83 ? 1.421 7.176 -9.619 1.00 60.78 83 LEU A C 1
ATOM 664 O O . LEU A 1 83 ? 1.922 8.068 -8.931 1.00 60.78 83 LEU A O 1
ATOM 668 N N . ILE A 1 84 ? 0.196 6.699 -9.366 1.00 65.88 84 ILE A N 1
ATOM 669 C CA . ILE A 1 84 ? -0.721 7.283 -8.379 1.00 65.88 84 ILE A CA 1
ATOM 670 C C . ILE A 1 84 ? -1.468 6.167 -7.645 1.00 65.88 84 ILE A C 1
ATOM 672 O O . ILE A 1 84 ? -2.220 5.408 -8.254 1.00 65.88 84 ILE A O 1
ATOM 676 N N . ASP A 1 85 ? -1.304 6.111 -6.323 1.00 69.81 85 ASP A N 1
ATOM 677 C CA . ASP A 1 85 ? -2.179 5.336 -5.443 1.00 69.81 85 ASP A CA 1
ATOM 678 C C . ASP A 1 85 ? -3.204 6.288 -4.804 1.00 69.81 85 ASP A C 1
ATOM 680 O O . ASP A 1 85 ? -2.792 7.229 -4.116 1.00 69.81 85 ASP A O 1
ATOM 684 N N . PRO A 1 86 ? -4.520 6.058 -4.978 1.00 69.69 86 PRO A N 1
ATOM 685 C CA . PRO A 1 86 ? -5.564 6.913 -4.409 1.00 69.69 86 PRO A CA 1
ATOM 686 C C . PRO A 1 86 ? -5.565 6.955 -2.872 1.00 69.69 86 PRO A C 1
ATOM 688 O O . PRO A 1 86 ? -6.215 7.815 -2.286 1.00 69.69 86 PRO A O 1
ATOM 691 N N . ARG A 1 87 ? -4.854 6.038 -2.203 1.00 73.12 87 ARG A N 1
ATOM 692 C CA . ARG A 1 87 ? -4.674 6.015 -0.743 1.00 73.12 87 ARG A CA 1
ATOM 693 C C . ARG A 1 87 ? -3.611 7.002 -0.266 1.00 73.12 87 ARG A C 1
ATOM 695 O O . ARG A 1 87 ? -3.616 7.399 0.897 1.00 73.12 87 ARG A O 1
ATOM 702 N N . SER A 1 88 ? -2.684 7.392 -1.140 1.00 68.75 88 SER A N 1
ATOM 703 C CA . SER A 1 88 ? -1.609 8.306 -0.782 1.00 68.75 88 SER A CA 1
ATOM 704 C C . SER A 1 88 ? -2.138 9.738 -0.742 1.00 68.75 88 SER A C 1
ATOM 706 O O . SER A 1 88 ? -2.454 10.318 -1.776 1.00 68.75 88 SER A O 1
ATOM 708 N N . VAL A 1 89 ? -2.185 10.332 0.453 1.00 59.94 89 VAL A N 1
ATOM 709 C CA . VAL A 1 89 ? -2.628 11.725 0.678 1.00 59.94 89 VAL A CA 1
ATOM 710 C C . VAL A 1 89 ? -1.802 12.739 -0.135 1.00 59.94 89 VAL A C 1
ATOM 712 O O . VAL A 1 89 ? -2.298 13.809 -0.468 1.00 59.94 89 VAL A O 1
ATOM 715 N N . ASN A 1 90 ? -0.571 12.373 -0.512 1.00 55.06 90 ASN A N 1
ATOM 716 C CA . ASN A 1 90 ? 0.346 13.206 -1.297 1.00 55.06 90 ASN A CA 1
ATOM 717 C C . ASN A 1 90 ? 0.459 12.784 -2.770 1.00 55.06 90 ASN A C 1
ATOM 719 O O . ASN A 1 90 ? 1.310 13.318 -3.470 1.00 55.06 90 ASN A O 1
ATOM 723 N N . GLY A 1 91 ? -0.357 11.823 -3.221 1.00 52.25 91 GLY A N 1
ATOM 724 C CA . GLY A 1 91 ? -0.591 11.510 -4.631 1.00 52.25 91 GLY A CA 1
ATOM 725 C C . GLY A 1 91 ? 0.609 11.625 -5.574 1.00 52.25 91 GLY A C 1
ATOM 726 O O . GLY A 1 91 ? 0.504 12.363 -6.539 1.00 52.25 91 GLY A O 1
ATOM 727 N N . ALA A 1 92 ? 1.719 10.924 -5.325 1.00 46.66 92 ALA A N 1
ATOM 728 C CA . ALA A 1 92 ? 2.680 10.533 -6.363 1.00 46.66 92 ALA A CA 1
ATOM 729 C C . ALA A 1 92 ? 3.788 9.647 -5.781 1.00 46.66 92 ALA A C 1
ATOM 731 O O . ALA A 1 92 ? 4.449 10.017 -4.809 1.00 46.66 92 ALA A O 1
ATOM 732 N N . VAL A 1 93 ? 4.059 8.522 -6.441 1.00 49.34 93 VAL A N 1
ATOM 733 C CA . VAL A 1 93 ? 5.436 8.033 -6.557 1.00 49.34 93 VAL A CA 1
ATOM 734 C C . VAL A 1 93 ? 5.786 8.169 -8.023 1.00 49.34 93 VAL A C 1
ATOM 736 O O . VAL A 1 93 ? 5.314 7.403 -8.858 1.00 49.34 93 VAL A O 1
ATOM 739 N N . ILE A 1 94 ? 6.597 9.172 -8.343 1.00 49.50 94 ILE A N 1
ATOM 740 C CA . ILE A 1 94 ? 7.205 9.258 -9.666 1.00 49.50 94 ILE A CA 1
ATOM 741 C C . ILE A 1 94 ? 8.362 8.265 -9.659 1.00 49.50 94 ILE A C 1
ATOM 743 O O . ILE A 1 94 ? 9.448 8.561 -9.162 1.00 49.50 94 ILE A O 1
ATOM 747 N N . VAL A 1 95 ? 8.105 7.059 -10.156 1.00 50.97 95 VAL A N 1
ATOM 748 C CA . VAL A 1 95 ? 9.168 6.129 -10.527 1.00 50.97 95 VAL A CA 1
ATOM 749 C C . VAL A 1 95 ? 9.431 6.320 -12.013 1.00 50.97 95 VAL A C 1
ATOM 751 O O . VAL A 1 95 ? 8.855 5.631 -12.851 1.00 50.97 95 VAL A O 1
ATOM 754 N N . ASP A 1 96 ? 10.259 7.306 -12.339 1.00 44.31 96 ASP A N 1
ATOM 755 C CA . ASP A 1 96 ? 10.733 7.502 -13.706 1.00 44.31 96 ASP A CA 1
ATOM 756 C C . ASP A 1 96 ? 11.873 6.499 -13.950 1.00 44.31 96 ASP A C 1
ATOM 758 O O . ASP A 1 96 ? 12.951 6.619 -13.363 1.00 44.31 96 ASP A O 1
ATOM 762 N N . ILE A 1 97 ? 11.608 5.439 -14.722 1.00 53.72 97 ILE A N 1
ATOM 763 C CA . ILE A 1 97 ? 12.590 4.370 -14.998 1.00 53.72 97 ILE A CA 1
ATOM 764 C C . ILE A 1 97 ? 13.571 4.796 -16.107 1.00 53.72 97 ILE A C 1
ATOM 766 O O . ILE A 1 97 ? 14.674 4.262 -16.188 1.00 53.72 97 ILE A O 1
ATOM 770 N N . ASP A 1 98 ? 13.260 5.843 -16.871 1.00 46.38 98 ASP A N 1
ATOM 771 C CA . ASP A 1 98 ? 14.126 6.376 -17.923 1.00 46.38 98 ASP A CA 1
ATOM 772 C C . ASP A 1 98 ? 14.447 7.841 -17.632 1.00 46.38 98 ASP A C 1
ATOM 774 O O . ASP A 1 98 ? 13.799 8.752 -18.137 1.00 46.38 98 ASP A O 1
ATOM 778 N N . GLY A 1 99 ? 15.437 8.063 -16.763 1.00 47.03 99 GLY A N 1
ATOM 779 C CA . GLY A 1 99 ? 15.758 9.376 -16.211 1.00 47.03 99 GLY A CA 1
ATOM 780 C C . GLY A 1 99 ? 15.723 10.516 -17.230 1.00 47.03 99 GLY A C 1
ATOM 781 O O . GLY A 1 99 ? 16.634 10.626 -18.042 1.00 47.03 99 GLY A O 1
ATOM 782 N N . LEU A 1 100 ? 14.697 11.372 -17.139 1.00 46.44 100 LEU A N 1
ATOM 783 C CA . LEU A 1 100 ? 14.631 12.732 -17.686 1.00 46.44 100 LEU A CA 1
ATOM 784 C C . LEU A 1 100 ? 13.311 13.414 -17.272 1.00 46.44 100 LEU A C 1
ATOM 786 O O . LEU A 1 100 ? 12.485 13.759 -18.105 1.00 46.44 100 LEU A O 1
ATOM 790 N N . SER A 1 101 ? 13.138 13.707 -15.986 1.00 38.78 101 SER A N 1
ATOM 791 C CA . SER A 1 101 ? 12.609 15.010 -15.563 1.00 38.78 101 SER A CA 1
ATOM 792 C C . SER A 1 101 ? 12.824 15.198 -14.066 1.00 38.78 101 SER A C 1
ATOM 794 O O . SER A 1 101 ? 12.456 14.371 -13.236 1.00 38.78 101 SER A O 1
ATOM 796 N N . ALA A 1 102 ? 13.492 16.295 -13.713 1.00 39.81 102 ALA A N 1
ATOM 797 C CA . ALA A 1 102 ? 13.394 16.827 -12.369 1.00 39.81 102 ALA A CA 1
ATOM 798 C C . ALA A 1 102 ? 11.916 17.117 -12.098 1.00 39.81 102 ALA A C 1
ATOM 800 O O . ALA A 1 102 ? 11.211 17.602 -12.980 1.00 39.81 102 ALA A O 1
ATOM 801 N N . ILE A 1 103 ? 11.473 16.811 -10.884 1.00 46.41 103 ILE A N 1
ATOM 802 C CA . ILE A 1 103 ? 10.143 17.146 -10.395 1.00 46.41 103 ILE A CA 1
ATOM 803 C C . ILE A 1 103 ? 9.987 18.665 -10.540 1.00 46.41 103 ILE A C 1
ATOM 805 O O . ILE A 1 103 ? 10.544 19.430 -9.751 1.00 46.41 103 ILE A O 1
ATOM 809 N N . GLU A 1 104 ? 9.236 19.105 -11.547 1.00 37.38 104 GLU A N 1
ATOM 810 C CA . GLU A 1 104 ? 8.436 20.306 -11.390 1.00 37.38 104 GLU A CA 1
ATOM 811 C C . GLU A 1 104 ? 7.429 19.925 -10.311 1.00 37.38 104 GLU A C 1
ATOM 813 O O . GLU A 1 104 ? 6.464 19.196 -10.547 1.00 37.38 104 GLU A O 1
ATOM 818 N N . TYR A 1 105 ? 7.713 20.337 -9.073 1.00 45.03 105 TYR A N 1
ATOM 819 C CA . TYR A 1 105 ? 6.641 20.478 -8.103 1.00 45.03 105 TYR A CA 1
ATOM 820 C C . TYR A 1 105 ? 5.563 21.272 -8.845 1.00 45.03 105 TYR A C 1
ATOM 822 O O . TYR A 1 105 ? 5.941 22.243 -9.513 1.00 45.03 105 TYR A O 1
ATOM 830 N N . PRO A 1 106 ? 4.267 20.907 -8.786 1.00 41.69 106 PRO A N 1
ATOM 831 C CA . PRO A 1 106 ? 3.269 21.912 -9.102 1.00 41.69 106 PRO A CA 1
ATOM 832 C C . PRO A 1 106 ? 3.682 23.106 -8.255 1.00 41.69 106 PRO A C 1
ATOM 834 O O . PRO A 1 106 ? 3.825 22.944 -7.034 1.00 41.69 106 PRO A O 1
ATOM 837 N N . GLU A 1 107 ? 4.051 24.210 -8.921 1.00 43.88 107 GLU A N 1
ATOM 838 C CA . GLU A 1 107 ? 4.445 25.432 -8.239 1.00 43.88 107 GLU A CA 1
ATOM 839 C C . GLU A 1 107 ? 3.448 25.572 -7.109 1.00 43.88 107 GLU A C 1
ATOM 841 O O . GLU A 1 107 ? 2.237 25.397 -7.327 1.00 43.88 107 GLU A O 1
ATOM 846 N N . SER A 1 108 ? 3.981 25.727 -5.893 1.00 48.09 108 SER A N 1
ATOM 847 C CA . SER A 1 108 ? 3.198 26.141 -4.744 1.00 48.09 108 SER A CA 1
ATOM 848 C C . SER A 1 108 ? 2.091 27.017 -5.281 1.00 48.09 108 SER A C 1
ATOM 850 O O . SER A 1 108 ? 2.370 27.948 -6.040 1.00 48.09 108 SER A O 1
ATOM 852 N N . ILE A 1 109 ? 0.841 26.660 -4.998 1.00 49.22 109 ILE A N 1
ATOM 853 C CA . ILE A 1 109 ? -0.268 27.549 -5.285 1.00 49.22 109 ILE A CA 1
ATOM 854 C C . ILE A 1 109 ? -0.014 28.752 -4.367 1.00 49.22 109 ILE A C 1
ATOM 856 O O . ILE A 1 109 ? -0.577 28.868 -3.288 1.00 49.22 109 ILE A O 1
ATOM 860 N N . ASP A 1 110 ? 0.868 29.647 -4.812 1.00 43.38 110 ASP A N 1
ATOM 861 C CA . ASP 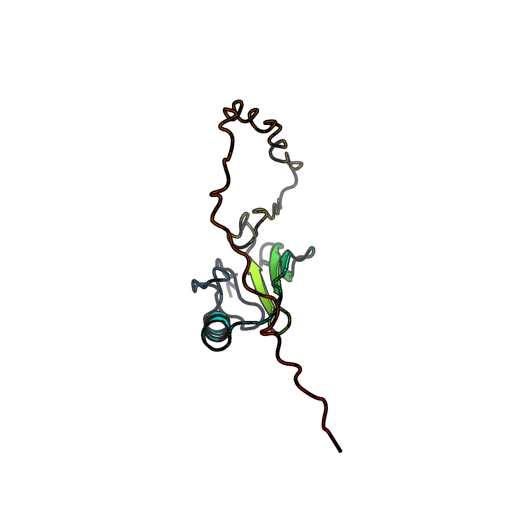A 1 110 ? 1.074 31.038 -4.441 1.00 43.38 110 ASP A CA 1
ATOM 862 C C . ASP A 1 110 ? -0.117 31.819 -4.998 1.00 43.38 110 ASP A C 1
ATOM 864 O O . ASP A 1 110 ? -0.011 32.916 -5.538 1.00 43.38 110 ASP A O 1
ATOM 868 N N . THR A 1 111 ? -1.306 31.231 -4.884 1.00 49.69 111 THR A N 1
ATOM 869 C CA . THR A 1 111 ? -2.475 32.046 -4.674 1.00 49.69 111 THR A CA 1
ATOM 870 C C . THR A 1 111 ? -2.377 32.376 -3.191 1.00 49.69 111 THR A C 1
ATOM 872 O O . THR A 1 111 ? -2.700 31.514 -2.367 1.00 49.69 111 THR A O 1
ATOM 875 N N . PRO A 1 112 ? -1.887 33.573 -2.800 1.00 49.38 112 PRO A N 1
ATOM 876 C CA . PRO A 1 112 ? -2.240 34.072 -1.483 1.00 49.38 112 PRO A CA 1
ATOM 877 C C . PRO A 1 112 ? -3.748 33.860 -1.357 1.00 49.38 112 PRO A C 1
ATOM 879 O O . PRO A 1 112 ? -4.447 34.117 -2.346 1.00 49.38 112 PRO A O 1
ATOM 882 N N . PRO A 1 113 ? -4.248 33.332 -0.224 1.00 50.28 113 PRO A N 1
ATOM 883 C CA . PRO A 1 113 ? -5.681 33.160 -0.054 1.00 50.28 113 PRO A CA 1
ATOM 884 C C . PRO A 1 113 ? -6.314 34.472 -0.488 1.00 50.28 113 PRO A C 1
ATOM 886 O O . PRO A 1 113 ? -5.897 35.524 0.015 1.00 50.28 113 PRO A O 1
ATOM 889 N N . GLU A 1 114 ? -7.192 34.418 -1.501 1.00 48.91 114 GLU A N 1
ATOM 890 C CA . GLU A 1 114 ? -7.932 35.594 -1.934 1.00 48.91 114 GLU A CA 1
ATOM 891 C C . GLU A 1 114 ? -8.401 36.253 -0.657 1.00 48.91 114 GLU A C 1
ATOM 893 O O . GLU A 1 114 ? -9.055 35.609 0.167 1.00 48.91 114 GLU A O 1
ATOM 898 N N . ARG A 1 115 ? -7.897 37.472 -0.443 1.00 52.97 115 ARG A N 1
ATOM 899 C CA . ARG A 1 115 ? -8.157 38.300 0.721 1.00 52.97 115 ARG A CA 1
ATOM 900 C C . ARG A 1 115 ? -9.643 38.164 0.979 1.00 52.97 115 ARG A C 1
ATOM 902 O O . ARG A 1 115 ? -10.421 38.687 0.182 1.00 52.97 115 ARG A O 1
ATOM 909 N N . MET A 1 116 ? -9.997 37.370 1.999 1.00 50.81 116 MET A N 1
ATOM 910 C CA . MET A 1 116 ? -11.386 37.113 2.344 1.00 50.81 116 MET A CA 1
ATOM 911 C C . MET A 1 116 ? -12.038 38.481 2.362 1.00 50.81 116 MET A C 1
ATOM 913 O O . MET A 1 116 ? -11.546 39.373 3.063 1.00 50.81 116 MET A O 1
ATOM 917 N N . GLY A 1 117 ? -13.020 38.665 1.474 1.00 51.28 117 GLY A N 1
ATOM 918 C CA . GLY A 1 117 ? -13.751 39.915 1.368 1.00 51.28 117 GLY A CA 1
ATOM 919 C C . GLY A 1 117 ? -14.097 40.354 2.778 1.00 51.28 117 GLY A C 1
ATOM 920 O O . GLY A 1 117 ? -14.495 39.513 3.586 1.00 51.28 117 GLY A O 1
ATOM 921 N N . GLU A 1 118 ? -13.815 41.622 3.072 1.00 57.19 118 GLU A N 1
ATOM 922 C CA . GLU A 1 118 ? -14.063 42.249 4.364 1.00 57.19 118 GLU A CA 1
ATOM 923 C C . GLU A 1 118 ? -15.374 41.702 4.931 1.00 57.19 118 GLU A C 1
ATOM 925 O O . GLU A 1 118 ? -16.446 41.945 4.374 1.00 57.19 118 GLU A O 1
ATOM 930 N N . MET A 1 119 ? -15.268 40.876 5.980 1.00 61.19 119 MET A N 1
ATOM 931 C CA . MET A 1 119 ? -16.439 40.452 6.726 1.00 61.19 119 MET A CA 1
ATOM 932 C C . MET A 1 119 ? -17.125 41.741 7.175 1.00 61.19 119 MET A C 1
ATOM 934 O O . MET A 1 119 ? -16.461 42.560 7.819 1.00 61.19 119 MET A O 1
ATOM 938 N N . PRO A 1 120 ? -18.401 41.971 6.823 1.00 58.16 120 PRO A N 1
ATOM 939 C CA . PRO A 1 120 ? -19.126 43.070 7.422 1.00 58.16 120 PRO A CA 1
ATOM 940 C C . PRO A 1 120 ? -19.089 42.864 8.936 1.00 58.16 120 PRO A C 1
ATOM 942 O O . PRO A 1 120 ? -19.315 41.758 9.432 1.00 58.16 120 PRO A O 1
ATOM 945 N N . ASP A 1 121 ? -18.730 43.935 9.636 1.00 58.88 121 ASP A N 1
ATOM 946 C CA . ASP A 1 121 ? -18.704 44.052 11.091 1.00 58.88 121 ASP A CA 1
ATOM 947 C C . ASP A 1 121 ? -20.153 44.016 11.607 1.00 58.88 121 ASP A C 1
ATOM 949 O O . ASP A 1 121 ? -20.731 45.014 12.035 1.00 58.88 121 ASP A O 1
ATOM 953 N N . GLU A 1 122 ? -20.809 42.870 11.442 1.00 60.56 122 GLU A N 1
ATOM 954 C CA . GLU A 1 122 ? -22.118 42.614 12.016 1.00 60.56 122 GLU A CA 1
ATOM 955 C C . GLU A 1 122 ? -21.872 42.140 13.441 1.00 60.56 122 GLU A C 1
ATOM 957 O O . GLU A 1 122 ? -21.559 40.976 13.699 1.00 60.56 122 GLU A O 1
ATOM 962 N N . GLY A 1 123 ? -21.935 43.107 14.358 1.00 56.38 123 GLY A N 1
ATOM 963 C CA . GLY A 1 123 ? -21.767 42.913 15.788 1.00 56.38 123 GLY A CA 1
ATOM 964 C C . GLY A 1 123 ? -22.519 41.679 16.271 1.00 56.38 123 GLY A C 1
ATOM 965 O O . GLY A 1 123 ? -23.749 41.633 16.276 1.00 56.38 123 GLY A O 1
ATOM 966 N N . PHE A 1 124 ? -21.756 40.674 16.692 1.00 51.69 124 PHE A N 1
ATOM 967 C CA . PHE A 1 124 ? -22.282 39.468 17.304 1.00 51.69 124 PHE A CA 1
ATOM 968 C C . PHE A 1 124 ? -22.789 39.825 18.707 1.00 51.69 124 PHE A C 1
ATOM 970 O O . PHE A 1 124 ? -22.051 39.775 19.692 1.00 51.69 124 PHE A O 1
ATOM 977 N N . SER A 1 125 ? -24.046 40.257 18.801 1.00 62.59 125 SER A N 1
ATOM 978 C CA . SER A 1 125 ? -24.744 40.381 20.077 1.00 62.59 125 SER A CA 1
ATOM 979 C C . SER A 1 125 ? -25.018 38.978 20.612 1.00 62.59 125 SER A C 1
ATOM 981 O O . SER A 1 125 ? -25.886 38.267 20.106 1.00 62.59 125 SER A O 1
ATOM 983 N N . LEU A 1 126 ? -24.255 38.566 21.626 1.00 59.16 126 LEU A N 1
ATOM 984 C CA . LEU A 1 126 ? -24.581 37.384 22.419 1.00 59.16 126 LEU A CA 1
ATOM 985 C C . LEU A 1 126 ? -25.982 37.566 23.035 1.00 59.16 126 LEU A C 1
ATOM 987 O O . LEU A 1 126 ? -26.259 38.641 23.572 1.00 59.16 126 LEU A O 1
ATOM 991 N N . PRO A 1 127 ? -26.868 36.557 22.970 1.00 65.69 127 PRO A N 1
ATOM 992 C CA . PRO A 1 127 ? -28.140 36.604 23.677 1.00 65.69 127 PRO A CA 1
ATOM 993 C C . PRO A 1 127 ? -27.888 36.708 25.188 1.00 65.69 127 PRO A C 1
ATOM 995 O O . PRO A 1 127 ? -27.105 35.939 25.743 1.00 65.69 127 PRO A O 1
ATOM 998 N N . GLU A 1 128 ? -28.562 37.653 25.849 1.00 66.81 128 GLU A N 1
ATOM 999 C CA . GLU A 1 128 ? -28.391 37.981 27.278 1.00 66.81 128 GLU A CA 1
ATOM 1000 C C . GLU A 1 128 ? -28.835 36.860 28.248 1.00 66.81 128 GLU A C 1
ATOM 1002 O O . GLU A 1 128 ? -28.698 37.008 29.457 1.00 66.81 128 GLU A O 1
ATOM 1007 N N . ASP A 1 129 ? -29.318 35.726 27.733 1.00 68.25 129 ASP A N 1
ATOM 1008 C CA . ASP A 1 129 ? -29.888 34.607 28.500 1.00 68.25 129 ASP A CA 1
ATOM 1009 C C . ASP A 1 129 ? -28.982 33.359 28.551 1.00 68.25 129 ASP A C 1
ATOM 1011 O O . ASP A 1 129 ? -29.450 32.242 28.781 1.00 68.25 129 ASP A O 1
ATOM 1015 N N . PHE A 1 130 ? -27.671 33.502 28.329 1.00 60.09 130 PHE A N 1
ATOM 1016 C CA . PHE A 1 130 ? -26.746 32.390 28.570 1.00 60.09 130 PHE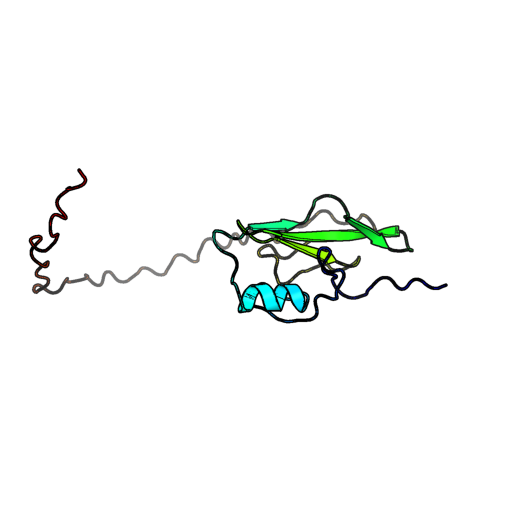 A CA 1
ATOM 1017 C C . PHE A 1 130 ? -26.382 32.307 30.057 1.00 60.09 130 PHE A C 1
ATOM 1019 O O . PHE A 1 130 ? -25.361 32.836 30.496 1.00 60.09 130 PHE A O 1
ATOM 1026 N N . THR A 1 131 ? -27.226 31.636 30.838 1.00 72.69 131 THR A N 1
ATOM 1027 C CA . THR A 1 131 ? -26.898 31.220 32.205 1.00 72.69 131 THR A CA 1
ATOM 1028 C C . THR A 1 131 ? -26.016 29.970 32.130 1.00 72.69 131 THR A C 1
ATOM 1030 O O . THR A 1 131 ? -26.496 28.926 31.678 1.00 72.69 131 THR A O 1
ATOM 1033 N N . PRO A 1 132 ? -24.729 30.033 32.519 1.00 68.75 132 PRO A N 1
ATOM 1034 C CA . PRO A 1 132 ? -23.920 28.827 32.637 1.00 68.75 132 PRO A CA 1
ATOM 1035 C C . PRO A 1 132 ? -24.546 27.894 33.691 1.00 68.75 132 PRO A C 1
ATOM 1037 O O . PRO A 1 132 ? -25.072 28.388 34.691 1.00 68.75 132 PRO A O 1
ATOM 1040 N N . PRO A 1 133 ? -24.539 26.568 33.473 1.00 70.44 133 PRO A N 1
ATOM 1041 C CA . PRO A 1 133 ? -25.003 25.616 34.477 1.00 70.44 133 PRO A CA 1
ATOM 1042 C C . PRO A 1 133 ? -24.110 25.685 35.724 1.00 70.44 133 PRO A C 1
ATOM 1044 O O . PRO A 1 133 ? -22.892 25.803 35.598 1.00 70.44 133 PRO A O 1
ATOM 1047 N N . ASP A 1 134 ? -24.725 25.624 36.907 1.00 66.12 134 ASP A N 1
ATOM 1048 C CA . ASP A 1 134 ? -24.027 25.630 38.195 1.00 66.12 134 ASP A CA 1
ATOM 1049 C C . ASP A 1 134 ? -23.054 24.438 38.302 1.00 66.12 134 ASP A C 1
ATOM 1051 O O . ASP A 1 134 ? -23.418 23.290 38.035 1.00 66.12 134 ASP A O 1
ATOM 1055 N N . ASP A 1 135 ? -21.818 24.715 38.723 1.00 61.41 135 ASP A N 1
ATOM 1056 C CA . ASP A 1 135 ? -20.680 23.782 38.825 1.00 61.41 135 ASP A CA 1
ATOM 1057 C C . ASP A 1 135 ? -20.824 22.697 39.928 1.00 61.41 135 ASP A C 1
ATOM 1059 O O . ASP A 1 135 ? -19.843 22.072 40.336 1.00 61.41 135 ASP A O 1
ATOM 1063 N N . ASP A 1 136 ? -22.035 22.421 40.418 1.00 57.25 136 ASP A N 1
ATOM 1064 C CA . ASP A 1 136 ? -22.270 21.563 41.590 1.00 57.25 136 ASP A CA 1
ATOM 1065 C C . ASP A 1 136 ? -22.512 20.068 41.263 1.00 57.25 136 ASP A C 1
ATOM 1067 O O . ASP A 1 136 ? -22.770 19.270 42.167 1.00 57.25 136 ASP A O 1
ATOM 1071 N N . GLU A 1 137 ? -22.387 19.636 39.999 1.00 56.31 137 GLU A N 1
ATOM 1072 C CA . GLU A 1 137 ? -22.634 18.238 39.580 1.00 56.31 137 GLU A CA 1
ATOM 1073 C C . GLU A 1 137 ? -21.375 17.472 39.121 1.00 56.31 137 GLU A C 1
ATOM 1075 O O . GLU A 1 137 ? -21.445 16.556 38.306 1.00 56.31 137 GLU A O 1
ATOM 1080 N N . PHE A 1 138 ? -20.196 17.776 39.668 1.00 53.31 138 PHE A N 1
ATOM 1081 C CA . PHE A 1 138 ? -19.078 16.821 39.636 1.00 53.31 138 PHE A CA 1
ATOM 1082 C C . PHE A 1 138 ? -18.979 16.102 40.976 1.00 53.31 138 PHE A C 1
ATOM 1084 O O . PHE A 1 138 ? -18.212 16.456 41.870 1.00 53.31 138 PHE A O 1
ATOM 1091 N N . GLY A 1 139 ? -19.802 15.057 41.097 1.00 52.88 139 GLY A N 1
ATOM 1092 C CA . GLY A 1 139 ? -19.757 14.097 42.187 1.00 52.88 139 GLY A CA 1
ATOM 1093 C C . GLY A 1 139 ? -18.342 13.554 42.388 1.00 52.88 139 GLY A C 1
ATOM 1094 O O . GLY A 1 139 ? -17.823 12.796 41.569 1.00 52.88 139 GLY A O 1
ATOM 1095 N N . LEU A 1 140 ? -17.750 13.949 43.514 1.00 54.22 140 LEU A N 1
ATOM 1096 C CA . LEU A 1 140 ? -16.602 13.324 44.159 1.00 54.22 140 LEU A CA 1
ATOM 1097 C C . LEU A 1 140 ? -16.829 11.808 44.259 1.00 54.22 140 LEU A C 1
ATOM 1099 O O . LEU A 1 140 ? -17.488 11.330 45.185 1.00 54.22 140 LEU A O 1
ATOM 1103 N N . TRP A 1 141 ? -16.260 11.040 43.332 1.00 61.44 141 TRP A N 1
ATOM 1104 C CA . TRP A 1 141 ? -16.048 9.615 43.551 1.00 61.44 141 TRP A CA 1
ATOM 1105 C C . TRP A 1 141 ? -14.949 9.480 44.600 1.00 61.44 141 TRP A C 1
ATOM 1107 O O . TRP A 1 141 ? -13.766 9.658 44.320 1.00 61.44 141 TRP A O 1
ATOM 1117 N N . ARG A 1 142 ? -15.392 9.260 45.840 1.00 53.97 142 ARG A N 1
ATOM 1118 C CA . ARG A 1 142 ? -14.550 8.924 46.985 1.00 53.97 142 ARG A CA 1
ATOM 1119 C C . ARG A 1 142 ? -13.702 7.695 46.675 1.00 53.97 142 ARG A C 1
ATOM 1121 O O . ARG A 1 142 ? -14.204 6.684 46.190 1.00 53.97 142 ARG A O 1
ATOM 1128 N N . GLU A 1 143 ? -12.426 7.830 47.001 1.00 65.81 143 GLU A N 1
ATOM 1129 C CA . GLU A 1 143 ? -11.465 6.754 47.180 1.00 65.81 143 GLU A CA 1
ATOM 1130 C C . GLU A 1 143 ? -11.927 5.847 48.324 1.00 65.81 143 GLU A C 1
ATOM 1132 O O . GLU A 1 143 ? -12.071 6.324 49.443 1.00 65.81 143 GLU A O 1
ATOM 1137 N N . ASP A 1 144 ? -12.120 4.559 48.046 1.00 63.12 144 ASP A N 1
ATOM 1138 C CA . ASP A 1 144 ? -12.065 3.491 49.045 1.00 63.12 144 ASP A CA 1
ATOM 1139 C C . ASP A 1 144 ? -11.570 2.219 48.338 1.00 63.12 144 ASP A C 1
ATOM 1141 O O . ASP A 1 144 ? -12.293 1.580 47.570 1.00 63.12 144 ASP A O 1
ATOM 1145 N N . ALA A 1 145 ? -10.307 1.869 48.572 1.00 59.00 145 ALA A N 1
ATOM 1146 C CA . ALA A 1 145 ? -9.782 0.531 48.331 1.00 59.00 145 ALA A CA 1
ATOM 1147 C C . ALA A 1 145 ? -8.835 0.181 49.488 1.00 59.00 145 ALA A C 1
ATOM 1149 O O . ALA A 1 145 ? -7.709 0.678 49.556 1.00 59.00 145 ALA A O 1
ATOM 1150 N N . GLU A 1 146 ? -9.378 -0.615 50.414 1.00 64.12 146 GLU A N 1
ATOM 1151 C CA . GLU A 1 146 ? -8.672 -1.386 51.451 1.00 64.12 146 GLU A CA 1
ATOM 1152 C C . GLU A 1 146 ? -7.669 -2.389 50.863 1.00 64.12 146 GLU A C 1
ATOM 1154 O O . GLU A 1 146 ? -7.951 -2.966 49.785 1.00 64.12 146 GLU A O 1
#

Secondary structure (DSSP, 8-state):
---PPPSS-EETTT--B--EEETTEEE-HHHHHHHHHSPPPS--EEEE-SS-SEE-TT--EEPEEEEE-SS-EEEEEPPTT----TT-TT------SS-----------------------------TT--PPPTT----------

pLDDT: mean 73.38, std 19.13, range [37.0, 96.75]

Radius of gyration: 25.66 Å; chains: 1; bounding box: 46×65×70 Å